Protein AF-A0A531M4G1-F1 (afdb_monomer_lite)

Secondary structure (DSSP, 8-state):
----------HHHHHHHHHHHHHT-S-HHHHHHHHHHHHH-HHHHHHHH-

Structure (mmCIF, N/CA/C/O backbone):
data_AF-A0A531M4G1-F1
#
_entry.id   AF-A0A531M4G1-F1
#
loop_
_atom_site.group_PDB
_atom_site.id
_atom_site.type_symbol
_atom_site.label_atom_id
_atom_site.label_alt_id
_atom_site.label_comp_id
_atom_site.label_asym_id
_atom_site.label_entity_id
_atom_site.label_seq_id
_atom_site.pdbx_PDB_ins_code
_atom_site.Cartn_x
_atom_site.Cartn_y
_atom_site.Cartn_z
_atom_site.occupancy
_atom_site.B_iso_or_equiv
_atom_site.auth_seq_id
_atom_site.auth_comp_id
_atom_site.auth_asym_id
_atom_site.auth_atom_id
_atom_site.pdbx_PDB_model_num
ATOM 1 N N . MET A 1 1 ? 10.305 32.261 3.282 1.00 36.28 1 MET A N 1
ATOM 2 C CA . MET A 1 1 ? 9.349 31.449 4.059 1.00 36.28 1 MET A CA 1
ATOM 3 C C . MET A 1 1 ? 8.785 30.419 3.100 1.00 36.28 1 MET A C 1
ATOM 5 O O . MET A 1 1 ? 8.099 30.800 2.164 1.00 36.28 1 MET A O 1
ATOM 9 N N . THR A 1 2 ? 9.227 29.174 3.257 1.00 47.16 2 THR A N 1
ATOM 10 C CA . THR A 1 2 ? 8.895 27.998 2.440 1.00 47.16 2 THR A CA 1
ATOM 11 C C . THR A 1 2 ? 7.427 27.625 2.632 1.00 47.16 2 THR A C 1
ATOM 13 O O . THR A 1 2 ? 6.998 27.486 3.776 1.00 47.16 2 THR A O 1
ATOM 16 N N . LEU A 1 3 ? 6.659 27.471 1.552 1.00 44.91 3 LEU A N 1
ATOM 17 C CA . LEU A 1 3 ? 5.313 26.907 1.617 1.00 44.91 3 LEU A CA 1
ATOM 18 C C . LEU A 1 3 ? 5.076 26.035 0.383 1.00 44.91 3 LEU A C 1
ATOM 20 O O . LEU A 1 3 ? 5.080 26.540 -0.735 1.00 44.91 3 LEU A O 1
ATOM 24 N N . ALA A 1 4 ? 4.868 24.750 0.663 1.00 44.94 4 ALA A N 1
ATOM 25 C CA . ALA A 1 4 ? 4.576 23.658 -0.253 1.00 44.94 4 ALA A CA 1
ATOM 26 C C . ALA A 1 4 ? 5.721 23.294 -1.205 1.00 44.94 4 ALA A C 1
ATOM 28 O O . ALA A 1 4 ? 5.788 23.712 -2.357 1.00 44.94 4 ALA A O 1
ATOM 29 N N . GLU A 1 5 ? 6.590 22.417 -0.704 1.00 45.62 5 GLU A N 1
ATOM 30 C CA . GLU A 1 5 ? 7.036 21.277 -1.498 1.00 45.62 5 GLU A CA 1
ATOM 31 C C . GLU A 1 5 ? 5.780 20.641 -2.104 1.00 45.62 5 GLU A C 1
ATOM 33 O O . GLU A 1 5 ? 5.004 19.967 -1.421 1.00 45.62 5 GLU A O 1
ATOM 38 N N . ASP A 1 6 ? 5.537 20.997 -3.361 1.00 49.22 6 ASP A N 1
ATOM 39 C CA . ASP A 1 6 ? 4.578 20.398 -4.274 1.00 49.22 6 ASP A CA 1
ATOM 40 C C . ASP A 1 6 ? 4.947 18.917 -4.402 1.00 49.22 6 ASP A C 1
ATOM 42 O O . ASP A 1 6 ? 5.65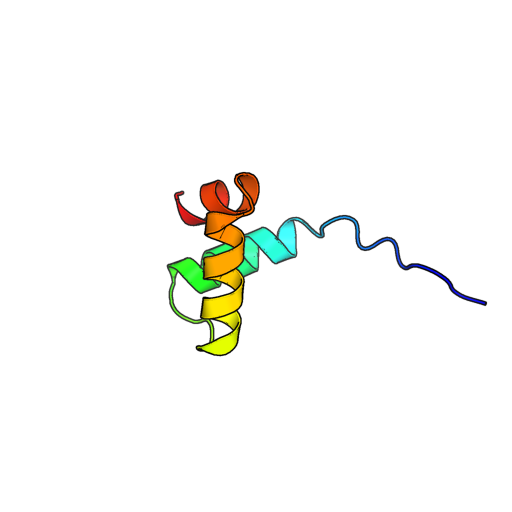9 18.495 -5.307 1.00 49.22 6 ASP A O 1
ATOM 46 N N . ASN A 1 7 ? 4.520 18.125 -3.419 1.00 47.88 7 ASN A N 1
ATOM 47 C CA . ASN A 1 7 ? 4.478 16.674 -3.487 1.00 47.88 7 ASN A CA 1
ATOM 48 C C . ASN A 1 7 ? 3.329 16.302 -4.440 1.00 47.88 7 ASN A C 1
ATOM 50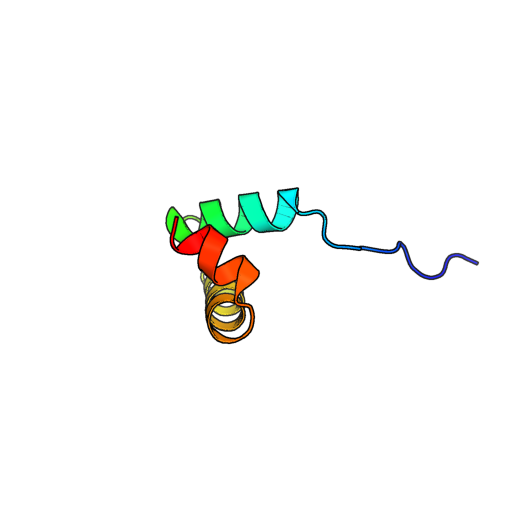 O O . ASN A 1 7 ? 2.344 15.680 -4.046 1.00 47.88 7 ASN A O 1
ATOM 54 N N . GLY A 1 8 ? 3.419 16.744 -5.699 1.00 48.59 8 GLY A N 1
ATOM 55 C CA . GLY A 1 8 ? 2.796 16.016 -6.793 1.00 48.59 8 GLY A CA 1
ATOM 56 C C . GLY A 1 8 ? 3.369 14.599 -6.764 1.00 48.59 8 GLY A C 1
ATOM 57 O O . GLY A 1 8 ? 4.552 14.450 -6.452 1.00 48.59 8 GLY A O 1
ATOM 58 N N . PRO A 1 9 ? 2.548 13.563 -6.998 1.00 53.69 9 PRO A N 1
ATOM 59 C CA . PRO A 1 9 ? 2.875 12.192 -6.635 1.00 53.69 9 PRO A CA 1
ATOM 60 C C . PRO A 1 9 ? 4.238 11.826 -7.209 1.00 53.69 9 PRO A C 1
ATOM 62 O O .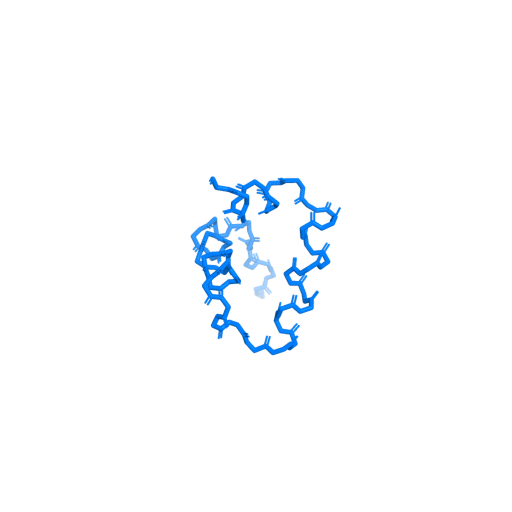 PRO A 1 9 ? 4.421 11.782 -8.430 1.00 53.69 9 PRO A O 1
ATOM 65 N N . GLU A 1 10 ? 5.203 11.564 -6.331 1.00 55.44 10 GLU A N 1
ATOM 66 C CA . GLU A 1 10 ? 6.348 10.752 -6.695 1.00 55.44 10 GLU A CA 1
ATOM 67 C C . GLU A 1 10 ? 5.764 9.396 -7.099 1.00 55.44 10 GLU A C 1
ATOM 69 O O . GLU A 1 10 ? 5.608 8.522 -6.258 1.00 55.44 10 GLU A O 1
ATOM 74 N N . ARG A 1 11 ? 5.372 9.220 -8.371 1.00 56.25 11 ARG A N 1
ATOM 75 C CA . ARG A 1 11 ? 4.806 7.957 -8.885 1.00 56.25 11 ARG A CA 1
ATOM 76 C C . ARG A 1 11 ? 5.641 6.759 -8.431 1.00 56.25 11 ARG A C 1
ATOM 78 O O . ARG A 1 11 ? 5.089 5.750 -8.028 1.00 56.25 11 ARG A O 1
ATOM 85 N N . GLY A 1 12 ? 6.965 6.934 -8.371 1.00 61.38 12 GLY A N 1
ATOM 86 C CA . GLY A 1 12 ? 7.890 5.916 -7.877 1.00 61.38 12 GLY A CA 1
ATOM 87 C C . GLY A 1 12 ? 7.663 5.476 -6.424 1.00 61.38 12 GLY A C 1
ATOM 88 O O . GLY A 1 12 ? 7.973 4.335 -6.098 1.00 61.38 12 GLY A O 1
ATOM 89 N N . GLY A 1 13 ? 7.110 6.333 -5.563 1.00 78.44 13 GLY A N 1
ATOM 90 C CA . GLY A 1 13 ? 6.712 5.980 -4.202 1.00 78.44 13 GLY A CA 1
ATOM 91 C C . GLY A 1 13 ? 5.454 5.115 -4.176 1.00 78.44 13 GLY A C 1
ATOM 92 O O . GLY A 1 13 ? 5.421 4.123 -3.458 1.00 78.44 13 GLY A O 1
ATOM 93 N N . ASP A 1 14 ? 4.457 5.433 -5.004 1.00 85.12 14 ASP A N 1
ATOM 94 C CA . ASP A 1 14 ? 3.234 4.631 -5.133 1.00 85.12 14 ASP A CA 1
ATOM 95 C C . ASP A 1 14 ? 3.494 3.265 -5.767 1.00 85.12 14 ASP A C 1
ATOM 97 O O . ASP A 1 14 ? 2.959 2.266 -5.293 1.00 85.12 14 ASP A O 1
ATOM 101 N N . ASP A 1 15 ? 4.341 3.215 -6.797 1.00 87.88 15 ASP A N 1
ATOM 102 C CA . ASP A 1 15 ? 4.770 1.972 -7.443 1.00 87.88 15 ASP A CA 1
ATOM 103 C C . ASP A 1 15 ? 5.500 1.052 -6.448 1.00 87.88 15 ASP A C 1
ATOM 105 O O . ASP A 1 15 ? 5.191 -0.139 -6.347 1.00 87.88 15 ASP A O 1
ATOM 109 N N . LEU A 1 16 ? 6.445 1.600 -5.673 1.00 89.56 16 LEU A N 1
ATOM 110 C CA . LEU A 1 16 ? 7.166 0.839 -4.652 1.00 89.56 16 LEU A CA 1
ATOM 111 C C . LEU A 1 16 ? 6.223 0.373 -3.536 1.00 89.56 16 LEU A C 1
ATOM 113 O O . LEU A 1 16 ? 6.208 -0.809 -3.200 1.00 89.56 16 LEU A O 1
ATOM 117 N N . PHE A 1 17 ? 5.386 1.273 -3.027 1.00 91.44 17 PHE A N 1
ATOM 118 C CA . PHE A 1 17 ? 4.437 0.976 -1.959 1.00 91.44 17 PHE A CA 1
ATOM 119 C C . PHE A 1 17 ? 3.398 -0.077 -2.380 1.00 91.44 17 PHE A C 1
ATOM 121 O O . PHE A 1 17 ? 3.062 -0.976 -1.605 1.00 91.44 17 PHE A O 1
ATOM 128 N N . ALA A 1 18 ? 2.914 -0.021 -3.625 1.00 93.19 18 ALA A N 1
ATOM 129 C CA . ALA A 1 18 ? 2.040 -1.041 -4.198 1.00 93.19 18 ALA A CA 1
ATOM 130 C C . ALA A 1 18 ? 2.750 -2.400 -4.299 1.00 93.19 18 ALA A C 1
ATOM 132 O O . ALA A 1 18 ? 2.181 -3.419 -3.901 1.00 93.19 18 ALA A O 1
ATOM 133 N N . ALA A 1 19 ? 4.008 -2.427 -4.754 1.00 93.19 19 ALA A N 1
ATOM 134 C CA . ALA A 1 19 ? 4.799 -3.654 -4.799 1.00 93.19 19 ALA A CA 1
ATOM 135 C C . ALA A 1 19 ? 4.996 -4.253 -3.397 1.00 93.19 19 ALA A C 1
ATOM 137 O O . ALA A 1 19 ? 4.819 -5.455 -3.203 1.00 93.19 19 ALA A O 1
ATOM 138 N N . GLU A 1 20 ? 5.294 -3.429 -2.394 1.00 94.62 20 GLU A N 1
ATOM 139 C CA . GLU A 1 20 ? 5.441 -3.868 -1.006 1.00 94.62 20 GLU A CA 1
ATOM 140 C C . GLU A 1 20 ? 4.131 -4.420 -0.421 1.00 94.62 20 GLU A C 1
ATOM 142 O O . GLU A 1 20 ? 4.139 -5.413 0.318 1.00 94.62 20 GLU A O 1
ATOM 147 N N . TYR A 1 21 ? 2.994 -3.818 -0.785 1.00 94.38 21 TYR A N 1
ATOM 148 C CA . TYR A 1 21 ? 1.671 -4.321 -0.426 1.00 94.38 21 TYR A CA 1
ATOM 149 C C . TYR A 1 21 ? 1.401 -5.704 -1.030 1.00 94.38 21 TYR A C 1
ATOM 151 O O . TYR A 1 21 ? 1.015 -6.618 -0.298 1.00 94.38 21 TYR A O 1
ATOM 159 N N . VAL A 1 22 ? 1.635 -5.875 -2.338 1.00 93.69 22 VAL A N 1
ATOM 160 C CA . VAL A 1 22 ? 1.433 -7.149 -3.058 1.00 93.69 22 VAL A CA 1
ATOM 161 C C . VAL A 1 22 ? 2.353 -8.241 -2.515 1.00 93.69 22 VAL A C 1
ATOM 163 O O . VAL A 1 22 ? 1.925 -9.378 -2.315 1.00 93.69 22 VAL A O 1
ATOM 166 N N . LEU A 1 23 ? 3.606 -7.895 -2.215 1.00 93.50 23 LEU A N 1
ATOM 167 C CA . LEU A 1 23 ? 4.570 -8.806 -1.598 1.00 93.50 23 LEU A CA 1
ATOM 168 C C . LEU A 1 23 ? 4.239 -9.118 -0.128 1.00 93.50 23 LEU A C 1
ATOM 170 O O . LEU A 1 23 ? 4.809 -10.050 0.441 1.00 93.50 23 LEU A O 1
ATOM 174 N N . GLY A 1 24 ? 3.330 -8.361 0.495 1.00 94.44 24 GLY A N 1
ATOM 175 C CA . GLY A 1 24 ? 2.930 -8.536 1.889 1.00 94.44 24 GLY A CA 1
ATOM 176 C C . GLY A 1 24 ? 4.019 -8.160 2.894 1.00 94.44 24 GLY A C 1
ATOM 177 O O . GLY A 1 24 ? 3.985 -8.646 4.025 1.00 94.44 24 GLY A O 1
ATOM 178 N N . VAL A 1 25 ? 4.983 -7.327 2.489 1.00 96.12 25 VAL A N 1
ATOM 179 C CA . VAL A 1 25 ? 6.096 -6.879 3.345 1.00 96.12 25 VAL A CA 1
ATOM 180 C C . VAL A 1 25 ? 5.747 -5.629 4.153 1.00 96.12 25 VAL A C 1
ATOM 182 O O . VAL A 1 25 ? 6.434 -5.333 5.130 1.00 96.12 25 VAL A O 1
ATOM 185 N N . LEU A 1 26 ? 4.659 -4.933 3.796 1.00 92.69 26 LEU A N 1
ATOM 186 C CA . LEU A 1 26 ? 4.173 -3.784 4.556 1.00 92.69 26 LEU A CA 1
ATOM 187 C C . LEU A 1 26 ? 3.730 -4.181 5.975 1.00 92.69 26 LEU A C 1
ATOM 189 O O . LEU A 1 26 ? 3.026 -5.185 6.157 1.00 92.69 26 LEU A O 1
ATOM 193 N N . PRO A 1 27 ? 4.051 -3.360 6.991 1.00 92.81 27 PRO A N 1
ATOM 194 C CA . PRO A 1 27 ? 3.508 -3.528 8.329 1.00 92.81 27 PRO A CA 1
ATOM 195 C C . PRO A 1 27 ? 1.986 -3.321 8.341 1.00 92.81 27 PRO A C 1
ATOM 197 O O . PRO A 1 27 ? 1.383 -2.746 7.434 1.00 92.81 27 PRO A O 1
ATOM 200 N N . ALA A 1 28 ? 1.338 -3.795 9.408 1.00 92.94 28 ALA A N 1
ATOM 201 C CA . ALA A 1 28 ? -0.123 -3.854 9.491 1.00 92.94 28 ALA A CA 1
ATOM 202 C C . ALA A 1 28 ? -0.820 -2.488 9.334 1.00 92.94 28 ALA A C 1
ATOM 204 O O . ALA A 1 28 ? -1.912 -2.427 8.770 1.00 92.94 28 ALA A O 1
ATOM 205 N N . GLU A 1 29 ? -0.204 -1.409 9.818 1.00 92.25 29 GLU A N 1
ATOM 206 C CA . GLU A 1 29 ? -0.740 -0.049 9.699 1.00 92.25 29 GLU A CA 1
ATOM 207 C C . GLU A 1 29 ? -0.722 0.436 8.243 1.00 92.25 29 GLU A C 1
ATOM 209 O O . GLU A 1 29 ? -1.755 0.834 7.704 1.00 92.25 29 GLU A O 1
ATOM 214 N N . GLU A 1 30 ? 0.414 0.288 7.562 1.00 93.06 30 GLU A N 1
ATOM 215 C CA . GLU A 1 30 ? 0.565 0.657 6.151 1.00 93.06 30 GLU A CA 1
ATOM 216 C C . GLU A 1 30 ? -0.310 -0.200 5.238 1.00 93.06 30 GLU A C 1
ATOM 218 O O . GLU A 1 30 ? -0.924 0.304 4.299 1.00 93.06 30 GLU A O 1
ATOM 223 N N . ARG A 1 31 ? -0.486 -1.482 5.572 1.00 93.44 31 ARG A N 1
ATOM 224 C CA . ARG A 1 31 ? -1.418 -2.358 4.861 1.00 93.44 31 ARG A CA 1
ATOM 225 C C . ARG A 1 31 ? -2.868 -1.872 4.966 1.00 93.44 31 ARG A C 1
ATOM 227 O O . ARG A 1 31 ? -3.619 -2.005 4.000 1.00 93.44 31 ARG A O 1
ATOM 234 N N . GLN A 1 32 ? -3.284 -1.307 6.103 1.00 93.69 32 GLN A N 1
ATOM 235 C CA . GLN A 1 32 ? -4.619 -0.705 6.220 1.00 93.69 32 GLN A CA 1
ATOM 236 C C . GLN A 1 32 ? -4.751 0.557 5.369 1.00 93.69 32 GLN A C 1
ATOM 238 O O . GLN A 1 32 ? -5.803 0.765 4.763 1.00 93.69 32 GLN A O 1
ATOM 243 N N . ILE A 1 33 ? -3.698 1.375 5.307 1.00 92.38 33 ILE A N 1
ATOM 244 C CA . ILE A 1 33 ? -3.660 2.559 4.447 1.00 92.38 33 ILE A CA 1
ATOM 245 C C . ILE A 1 33 ? -3.805 2.120 2.991 1.00 92.38 33 ILE A C 1
ATOM 247 O O . ILE A 1 33 ? -4.774 2.508 2.346 1.00 92.38 33 ILE A O 1
ATOM 251 N N . ALA A 1 34 ? -2.936 1.229 2.511 1.00 92.06 34 ALA A N 1
ATOM 252 C CA . ALA A 1 34 ? -2.998 0.674 1.162 1.00 92.06 34 ALA A CA 1
ATOM 253 C C . ALA A 1 34 ? -4.377 0.078 0.840 1.00 92.06 34 ALA A C 1
ATOM 255 O O . ALA A 1 34 ? -4.924 0.335 -0.225 1.00 92.06 34 ALA A O 1
ATOM 256 N N . SER A 1 35 ? -5.000 -0.639 1.781 1.00 93.62 35 SER A N 1
ATOM 257 C CA . SER A 1 35 ? -6.341 -1.196 1.576 1.00 93.62 35 SER A CA 1
ATOM 258 C C . SER A 1 35 ? -7.418 -0.125 1.372 1.00 93.62 35 SER A C 1
ATOM 260 O O . SER A 1 35 ? -8.328 -0.341 0.577 1.00 93.62 35 SER A O 1
ATOM 262 N N . ARG A 1 36 ? -7.336 1.021 2.063 1.00 93.88 36 ARG A N 1
ATOM 263 C CA . ARG A 1 36 ? -8.246 2.159 1.824 1.00 93.88 36 ARG A CA 1
ATOM 264 C C . ARG A 1 36 ? -7.958 2.834 0.489 1.00 93.88 36 ARG A C 1
ATOM 266 O O . ARG A 1 36 ? -8.890 3.235 -0.198 1.00 93.88 36 ARG A O 1
ATOM 273 N N . ARG A 1 37 ? -6.681 2.937 0.120 1.00 92.31 37 ARG A N 1
ATOM 274 C CA . ARG A 1 37 ? -6.260 3.486 -1.171 1.00 92.31 37 ARG A CA 1
ATOM 275 C C . ARG A 1 37 ? -6.757 2.627 -2.328 1.00 92.31 37 ARG A C 1
ATOM 277 O O . ARG A 1 37 ? -7.308 3.171 -3.261 1.00 92.31 37 ARG A O 1
ATOM 284 N N . ILE A 1 38 ? -6.684 1.299 -2.244 1.00 93.25 38 ILE A N 1
ATOM 285 C CA . ILE A 1 38 ? -7.237 0.398 -3.275 1.00 93.25 38 ILE A CA 1
ATOM 286 C C . ILE A 1 38 ? -8.749 0.609 -3.460 1.00 93.25 38 ILE A C 1
ATOM 288 O O . ILE A 1 38 ? -9.242 0.571 -4.583 1.00 93.25 38 ILE A O 1
ATOM 292 N N . ASP A 1 39 ? -9.484 0.853 -2.373 1.00 94.06 39 ASP A N 1
ATOM 293 C CA . ASP A 1 39 ? -10.930 1.103 -2.420 1.00 94.06 39 ASP A CA 1
ATOM 294 C C . ASP A 1 39 ? -11.277 2.487 -3.005 1.00 94.06 39 ASP A C 1
ATOM 296 O O . ASP A 1 39 ? -12.215 2.620 -3.788 1.00 94.06 39 ASP A O 1
ATOM 300 N N . SER A 1 40 ? -10.503 3.522 -2.658 1.00 92.25 40 SER A N 1
ATOM 301 C CA . SER A 1 40 ? -10.790 4.915 -3.037 1.00 92.25 40 SER A CA 1
ATOM 302 C C . SER A 1 40 ? -10.043 5.421 -4.283 1.00 92.25 40 SER A C 1
ATOM 304 O O . SER A 1 40 ? -10.486 6.381 -4.911 1.00 92.25 40 SER A O 1
ATOM 306 N N . GLU A 1 41 ? -8.925 4.802 -4.666 1.00 92.31 41 GLU A N 1
AT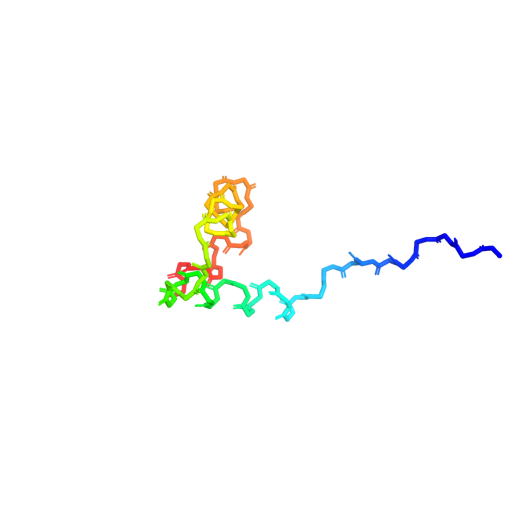OM 307 C CA . GLU A 1 41 ? -8.013 5.245 -5.727 1.00 92.31 41 GLU A CA 1
ATOM 308 C C . GLU A 1 41 ? -7.864 4.172 -6.813 1.00 92.31 41 GLU A C 1
ATOM 310 O O . GLU A 1 41 ? -7.138 3.186 -6.676 1.00 92.31 41 GLU A O 1
ATOM 315 N N . THR A 1 42 ? -8.505 4.399 -7.961 1.00 90.00 42 THR A N 1
ATOM 316 C CA . THR A 1 42 ? -8.448 3.465 -9.097 1.00 90.00 42 THR A CA 1
ATOM 317 C C . THR A 1 42 ? -7.042 3.312 -9.682 1.00 90.00 42 THR A C 1
ATOM 319 O O . THR A 1 42 ? -6.704 2.234 -10.161 1.00 90.00 42 THR A O 1
ATOM 322 N N . GLU A 1 43 ? -6.216 4.364 -9.675 1.00 88.75 43 GLU A N 1
ATOM 323 C CA . GLU A 1 43 ? -4.842 4.267 -10.190 1.00 88.75 43 GLU A CA 1
ATOM 324 C C . GLU A 1 43 ? -3.978 3.360 -9.310 1.00 88.75 43 GLU A C 1
ATOM 326 O O . GLU A 1 43 ? -3.340 2.451 -9.830 1.00 88.75 43 GLU A O 1
ATOM 331 N N . PHE A 1 44 ? -4.041 3.523 -7.986 1.00 90.69 44 PHE A N 1
ATOM 332 C CA . PHE A 1 44 ? -3.329 2.658 -7.045 1.00 90.69 44 PHE A CA 1
ATOM 333 C C . PHE A 1 44 ? -3.827 1.207 -7.109 1.00 90.69 44 PHE A C 1
ATOM 335 O O . PHE A 1 44 ? -3.026 0.276 -7.135 1.00 90.69 44 PHE A O 1
ATOM 342 N N . ALA A 1 45 ? -5.145 1.002 -7.217 1.00 93.19 45 ALA A N 1
ATOM 343 C CA . ALA A 1 45 ? -5.718 -0.331 -7.394 1.00 93.19 45 ALA A CA 1
ATOM 344 C C . ALA A 1 45 ? -5.156 -1.046 -8.634 1.00 93.19 45 ALA A C 1
ATOM 346 O O . ALA A 1 45 ? -4.864 -2.234 -8.566 1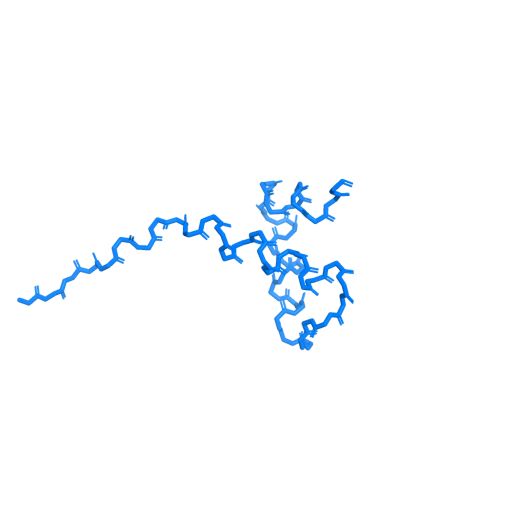.00 93.19 45 ALA A O 1
ATOM 347 N N . ARG A 1 46 ? -4.940 -0.326 -9.745 1.00 91.38 46 ARG A N 1
ATOM 348 C CA . ARG A 1 46 ? -4.320 -0.893 -10.956 1.00 91.38 46 ARG A CA 1
ATOM 349 C C . ARG A 1 46 ? -2.854 -1.274 -10.758 1.00 91.38 46 ARG A C 1
ATOM 351 O O . ARG A 1 46 ? -2.420 -2.249 -11.356 1.00 91.38 46 ARG A O 1
ATOM 358 N N . LEU A 1 47 ? -2.108 -0.533 -9.937 1.00 90.50 47 LEU A N 1
ATOM 359 C CA . LEU A 1 47 ? -0.720 -0.880 -9.604 1.00 90.50 47 LEU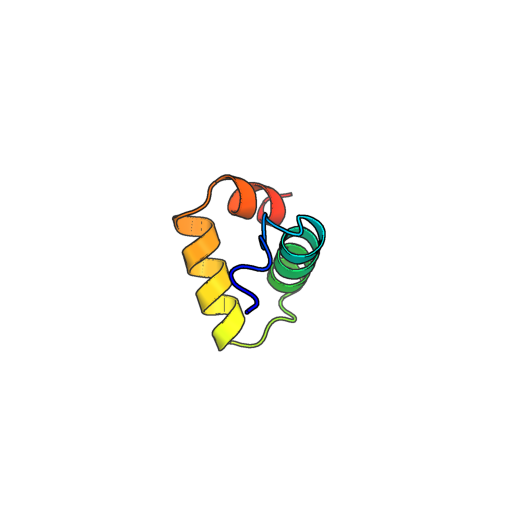 A CA 1
ATOM 360 C C . LEU A 1 47 ? -0.637 -2.167 -8.771 1.00 90.50 47 LEU A C 1
ATOM 362 O O . LEU A 1 47 ? 0.302 -2.940 -8.929 1.00 90.50 47 LEU A O 1
ATOM 366 N N . VAL A 1 48 ? -1.622 -2.398 -7.899 1.00 91.50 48 VAL A N 1
ATOM 367 C CA . VAL A 1 48 ? -1.714 -3.601 -7.056 1.00 91.50 48 VAL A CA 1
ATOM 368 C C . VAL A 1 48 ? -2.258 -4.813 -7.825 1.00 91.50 48 VAL A C 1
ATOM 370 O O . VAL A 1 48 ? -1.838 -5.933 -7.545 1.00 91.50 48 VAL A O 1
ATOM 373 N N . ASP A 1 49 ? -3.194 -4.601 -8.757 1.00 90.25 49 ASP A N 1
ATOM 374 C CA . ASP A 1 49 ? -3.849 -5.668 -9.535 1.00 90.25 49 ASP A CA 1
ATOM 375 C C . ASP A 1 49 ? -2.925 -6.306 -10.584 1.00 90.25 49 ASP A C 1
ATOM 377 O O . ASP A 1 49 ? -2.987 -7.521 -10.738 1.00 90.25 49 ASP A O 1
ATOM 381 N N . GLY A 1 50 ? -2.044 -5.511 -11.218 1.00 71.25 50 GLY A N 1
ATOM 382 C CA . GLY A 1 50 ? -0.877 -5.971 -11.997 1.00 71.25 50 GLY A CA 1
ATOM 383 C C . GLY A 1 50 ? -1.131 -7.009 -13.089 1.00 71.25 50 GLY A C 1
ATOM 384 O O . GLY A 1 50 ? -1.023 -8.217 -12.786 1.00 71.25 50 GLY A O 1
#

Sequence (50 aa):
MTLAEDNGPERGGDDLFAAEYVLGVLPAEERQIASRRIDSETEFARLVDG

Foldseek 3Di:
DDDDPPPPDPVVVLLVLLVCLLVVVDDPVSVVVLVVCLVVPVVSVVSNVD

Radius of gyration: 12.41 Å; chains: 1; bounding box: 20×40×22 Å

pLDDT: mean 81.23, std 18.63, range [36.28, 96.12]